Protein AF-A0A2T7PS16-F1 (afdb_monomer_lite)

InterPro domains:
  IPR000560 Histidine phosphatase superfamily, clade-2 [PF00328] (2-50)
  IPR029033 Histidine phosphatase superfamily [G3DSA:3.40.50.1240] (1-95)
  IPR029033 Histidine phosphatase superfamily [SSF53254] (1-81)
  IPR033379 Histidine acid phosphatase active site [PS00778] (1-17)
  IPR050645 Histidine Acid Phosphatase [PTHR11567] (1-85)

Sequence (156 aa):
MYLWSTHDTTMVALLEALGIFNWRWPPFVADLRLELYKSGDDRHWVRVLYCSQEMNMRDSSTPIMPFEDFEKALKPYLLDDSEFESLSKMTLDQMLNAYNELKPIEVQDSSEGIEPTDGELEPSEAIIEPSDDTGEPSDDTEATVDEEDDEDDEDE

pLDDT: mean 76.14, std 22.84, range [35.84, 98.06]

Foldseek 3Di:
DDDDDDDQVVVQVVCVLQPNDPPDGQDPPKDWDWDWDADPVRWIKIAIDINNHQTAGPPGPDRIDTPVVVCVSNVVVDDDPVRCVVVVPPDPVNVVVVVVVPPPPPPPPPCPDDDDDPDDDDDDDDDDDDDDPPDDDDDDDDDDDDDDDDDDDDDD

Radius of gyration: 31.74 Å; chains: 1; bounding box: 97×66×58 Å

Structure (mmCIF, N/CA/C/O backbone):
data_AF-A0A2T7PS16-F1
#
_entry.id   AF-A0A2T7PS16-F1
#
loop_
_atom_site.group_PDB
_atom_site.id
_atom_site.type_symbol
_atom_site.label_atom_id
_atom_site.label_alt_id
_atom_site.label_comp_id
_atom_site.label_asym_id
_atom_site.label_entity_id
_atom_site.label_seq_id
_atom_site.pdbx_PDB_ins_code
_atom_site.Cartn_x
_atom_site.Cartn_y
_atom_site.Cartn_z
_atom_site.occupancy
_atom_site.B_iso_or_equiv
_atom_site.auth_seq_id
_atom_site.auth_comp_id
_atom_site.auth_asym_id
_atom_site.auth_atom_id
_atom_site.pdbx_PDB_model_num
ATOM 1 N N . MET A 1 1 ? -15.195 2.529 -2.890 1.00 91.56 1 MET A N 1
ATOM 2 C CA . MET A 1 1 ? -14.313 1.451 -3.382 1.00 91.56 1 MET A CA 1
ATOM 3 C C . MET A 1 1 ? -13.576 1.986 -4.591 1.00 91.56 1 MET A C 1
ATOM 5 O O . MET A 1 1 ? -14.226 2.598 -5.429 1.00 91.56 1 MET A O 1
ATOM 9 N N . TYR A 1 2 ? -12.263 1.790 -4.649 1.00 97.75 2 TYR A N 1
ATOM 10 C CA . TYR A 1 2 ? -11.426 2.161 -5.790 1.00 97.75 2 TYR A CA 1
ATOM 11 C C . TYR A 1 2 ? -10.800 0.889 -6.363 1.00 97.75 2 TYR A C 1
ATOM 13 O O . TYR A 1 2 ? -10.466 -0.013 -5.596 1.00 97.75 2 TYR A O 1
ATOM 21 N N . LEU A 1 3 ? -10.692 0.805 -7.689 1.00 97.38 3 LEU A N 1
ATOM 22 C CA . LEU A 1 3 ? -10.127 -0.343 -8.392 1.00 97.38 3 LEU A CA 1
ATOM 23 C C . LEU A 1 3 ? -9.174 0.160 -9.475 1.00 97.38 3 LEU A C 1
ATOM 25 O O . LEU A 1 3 ? -9.545 1.023 -10.271 1.00 97.38 3 LEU A O 1
ATOM 29 N N . TRP A 1 4 ? -7.976 -0.412 -9.511 1.00 97.75 4 TRP A N 1
ATOM 30 C CA . TRP A 1 4 ? -6.959 -0.132 -10.517 1.00 97.75 4 TRP A CA 1
ATOM 31 C C . TRP A 1 4 ? -6.489 -1.447 -11.130 1.00 97.75 4 TRP A C 1
ATOM 33 O O . TRP A 1 4 ? -6.278 -2.422 -10.414 1.00 97.75 4 TRP A O 1
ATOM 43 N N . SER A 1 5 ? -6.326 -1.461 -12.451 1.00 97.44 5 SER A N 1
ATOM 44 C CA . SER A 1 5 ? -5.669 -2.552 -13.170 1.00 97.44 5 SER A CA 1
ATOM 45 C C . SER A 1 5 ? -4.253 -2.107 -13.508 1.00 97.44 5 SER A C 1
ATOM 47 O O . SER A 1 5 ? -4.072 -1.022 -14.060 1.00 97.44 5 SER A O 1
ATOM 49 N N . THR A 1 6 ? -3.258 -2.926 -13.185 1.00 96.75 6 THR A N 1
ATOM 50 C CA . THR A 1 6 ? -1.839 -2.623 -13.409 1.00 96.75 6 THR A CA 1
ATOM 51 C C . THR A 1 6 ? -1.110 -3.850 -13.956 1.00 96.75 6 THR A C 1
ATOM 53 O O . THR A 1 6 ? -1.709 -4.913 -14.130 1.00 96.75 6 THR A O 1
ATOM 56 N N . HIS A 1 7 ? 0.178 -3.693 -14.258 1.00 97.38 7 HIS A N 1
ATOM 57 C CA . HIS A 1 7 ? 1.050 -4.798 -14.639 1.00 97.38 7 HIS A CA 1
ATOM 58 C C . HIS A 1 7 ? 1.839 -5.316 -13.430 1.00 97.38 7 HIS A C 1
ATOM 60 O O . HIS A 1 7 ? 2.012 -4.629 -12.421 1.00 97.38 7 HIS A O 1
ATOM 66 N N . ASP A 1 8 ? 2.359 -6.528 -13.566 1.00 97.12 8 ASP A N 1
ATOM 67 C CA . ASP A 1 8 ? 3.259 -7.182 -12.615 1.00 97.12 8 ASP A CA 1
ATOM 68 C C . ASP A 1 8 ? 4.450 -6.309 -12.183 1.00 97.12 8 ASP A C 1
ATOM 70 O O . ASP A 1 8 ? 4.753 -6.231 -10.997 1.00 97.12 8 ASP A O 1
ATOM 74 N N . THR A 1 9 ? 5.074 -5.578 -13.103 1.00 97.44 9 THR A N 1
ATOM 75 C CA . THR A 1 9 ? 6.159 -4.627 -12.811 1.00 97.44 9 THR A CA 1
ATOM 76 C C . THR A 1 9 ? 5.732 -3.521 -11.842 1.00 97.44 9 THR A C 1
ATOM 78 O O . THR A 1 9 ? 6.460 -3.209 -10.899 1.00 97.44 9 THR A O 1
ATOM 81 N N . THR A 1 10 ? 4.531 -2.959 -12.016 1.00 97.31 10 THR A N 1
ATOM 82 C CA . THR A 1 10 ? 3.953 -1.994 -11.069 1.00 97.31 10 THR A CA 1
ATOM 83 C C . THR A 1 10 ? 3.700 -2.651 -9.716 1.00 97.31 10 THR A C 1
ATOM 85 O O . THR A 1 10 ? 3.982 -2.056 -8.679 1.00 97.31 10 THR A O 1
ATOM 88 N N . MET A 1 11 ? 3.198 -3.887 -9.719 1.00 97.31 11 MET A N 1
ATOM 89 C CA . MET A 1 11 ? 2.950 -4.639 -8.494 1.00 97.31 11 MET A CA 1
ATOM 90 C C . MET A 1 11 ? 4.253 -4.897 -7.725 1.00 97.31 11 MET A C 1
ATOM 92 O O . MET A 1 11 ? 4.293 -4.638 -6.529 1.00 97.31 11 MET A O 1
ATOM 96 N N . VAL A 1 12 ? 5.342 -5.301 -8.389 1.00 98.06 12 VAL A N 1
ATOM 97 C CA . VAL A 1 12 ? 6.668 -5.459 -7.758 1.00 98.06 12 VAL A CA 1
ATOM 98 C C . VAL A 1 12 ? 7.102 -4.168 -7.059 1.00 98.06 12 VAL A C 1
ATOM 100 O O . VAL A 1 12 ? 7.465 -4.208 -5.885 1.00 98.06 12 VAL A O 1
ATOM 103 N N . ALA A 1 13 ? 7.006 -3.021 -7.739 1.00 96.75 13 ALA A N 1
ATOM 104 C CA . ALA A 1 13 ? 7.379 -1.732 -7.155 1.00 96.75 13 ALA A CA 1
ATOM 105 C C . ALA A 1 13 ? 6.528 -1.373 -5.921 1.00 96.75 13 ALA A C 1
ATOM 107 O O . ALA A 1 13 ? 7.062 -0.904 -4.916 1.00 96.75 13 ALA A O 1
ATOM 108 N N . LEU A 1 14 ? 5.217 -1.634 -5.965 1.00 96.62 14 LEU A N 1
ATOM 109 C CA . LEU A 1 14 ? 4.316 -1.398 -4.832 1.00 96.62 14 LEU A CA 1
ATOM 110 C C . LEU A 1 14 ? 4.609 -2.328 -3.650 1.00 96.62 14 LEU A C 1
ATOM 112 O O . LEU A 1 14 ? 4.662 -1.870 -2.510 1.00 96.62 14 LEU A O 1
ATOM 116 N N . LEU A 1 15 ? 4.823 -3.620 -3.907 1.00 97.19 15 LEU A N 1
ATOM 117 C CA . LEU A 1 15 ? 5.167 -4.596 -2.871 1.00 97.19 15 LEU A CA 1
ATOM 118 C C . LEU A 1 15 ? 6.494 -4.236 -2.189 1.00 97.19 15 LEU A C 1
ATOM 120 O O . LEU A 1 15 ? 6.623 -4.410 -0.977 1.00 97.19 15 LEU A O 1
ATOM 124 N N . GLU A 1 16 ? 7.459 -3.702 -2.941 1.00 96.56 16 GLU A N 1
ATOM 125 C CA . GLU A 1 16 ? 8.746 -3.247 -2.407 1.00 96.56 16 GLU A CA 1
ATOM 126 C C . GLU A 1 16 ? 8.601 -1.980 -1.550 1.00 96.56 16 GLU A C 1
ATOM 128 O O . GLU A 1 16 ? 9.161 -1.905 -0.452 1.00 96.56 16 GLU A O 1
ATOM 133 N N . ALA A 1 17 ? 7.796 -1.009 -1.999 1.00 95.31 17 ALA A N 1
ATOM 134 C CA . ALA A 1 17 ? 7.490 0.203 -1.233 1.00 95.31 17 ALA A CA 1
ATOM 135 C C . ALA A 1 17 ? 6.770 -0.116 0.090 1.00 95.31 17 ALA A C 1
ATOM 137 O O . ALA A 1 17 ? 7.075 0.464 1.130 1.00 95.31 17 ALA A O 1
ATOM 138 N N . LEU A 1 18 ? 5.860 -1.094 0.071 1.00 95.38 18 LEU A N 1
ATOM 139 C CA . LEU A 1 18 ? 5.187 -1.614 1.267 1.00 95.38 18 LEU A CA 1
ATOM 140 C C . LEU A 1 18 ? 6.106 -2.497 2.137 1.00 95.38 18 LEU A C 1
ATOM 142 O O . LEU A 1 18 ? 5.781 -2.787 3.292 1.00 95.38 18 LEU A O 1
ATOM 146 N N . GLY A 1 19 ? 7.250 -2.923 1.593 1.00 95.69 19 GLY A N 1
ATOM 147 C CA . GLY A 1 19 ? 8.221 -3.802 2.241 1.00 95.69 19 GLY A CA 1
ATOM 148 C C . GLY A 1 19 ? 7.727 -5.231 2.457 1.00 95.69 19 GLY A C 1
ATOM 149 O O . GLY A 1 19 ? 8.161 -5.886 3.400 1.00 95.69 19 GLY A O 1
ATOM 150 N N . ILE A 1 20 ? 6.822 -5.698 1.596 1.00 96.50 20 ILE A N 1
ATOM 151 C CA . ILE A 1 20 ? 6.208 -7.034 1.646 1.00 96.50 20 ILE A CA 1
ATOM 152 C C . ILE A 1 20 ? 6.612 -7.916 0.457 1.00 96.50 20 ILE A C 1
ATOM 154 O O . ILE A 1 20 ? 6.136 -9.045 0.324 1.00 96.50 20 ILE A O 1
ATOM 158 N N . PHE A 1 21 ? 7.476 -7.409 -0.425 1.00 96.94 21 PHE A N 1
ATOM 159 C CA . PHE A 1 21 ? 7.989 -8.161 -1.559 1.00 96.94 21 PHE A CA 1
ATOM 160 C C . PHE A 1 21 ? 8.870 -9.329 -1.097 1.00 96.94 21 PHE A C 1
ATOM 162 O O . PHE A 1 21 ? 9.764 -9.183 -0.266 1.00 96.94 21 PHE A O 1
ATOM 169 N N . ASN A 1 22 ? 8.615 -10.511 -1.653 1.00 95.06 22 ASN A N 1
ATOM 170 C CA . ASN A 1 22 ? 9.271 -11.763 -1.274 1.00 95.06 22 ASN A CA 1
ATOM 171 C C . ASN A 1 22 ? 10.242 -12.280 -2.349 1.00 95.06 22 ASN A C 1
ATOM 173 O O . ASN A 1 22 ? 10.561 -13.470 -2.357 1.00 95.06 22 ASN A O 1
ATOM 177 N N . TRP A 1 23 ? 10.676 -11.411 -3.268 1.00 97.06 23 TRP A N 1
ATOM 178 C CA . TRP A 1 23 ? 11.552 -11.762 -4.393 1.00 97.06 23 TRP A CA 1
ATOM 179 C C . TRP A 1 23 ? 10.963 -12.792 -5.365 1.00 97.06 23 TRP A C 1
ATOM 181 O O . TRP A 1 23 ? 11.699 -13.462 -6.090 1.00 97.06 23 TRP A O 1
ATOM 191 N N . ARG A 1 24 ? 9.632 -12.916 -5.414 1.00 97.06 24 ARG A N 1
ATOM 192 C CA . ARG A 1 24 ? 8.923 -13.718 -6.416 1.00 97.06 24 ARG A CA 1
ATOM 193 C C . ARG A 1 24 ? 8.049 -12.828 -7.279 1.00 97.06 24 ARG A C 1
ATOM 195 O O . ARG A 1 24 ? 7.395 -11.918 -6.777 1.00 97.06 24 ARG A O 1
ATOM 202 N N . TRP A 1 25 ? 8.031 -13.117 -8.576 1.00 97.56 25 TRP A N 1
ATOM 203 C CA . TRP A 1 25 ? 7.181 -12.399 -9.517 1.00 97.56 25 TRP A CA 1
ATOM 204 C C . TRP A 1 25 ? 5.702 -12.544 -9.126 1.00 97.56 25 TRP A C 1
ATOM 206 O O . TRP A 1 25 ? 5.295 -13.650 -8.747 1.00 97.56 25 TRP A O 1
ATOM 216 N N . PRO A 1 26 ? 4.897 -11.471 -9.202 1.00 97.94 26 PRO A N 1
ATOM 217 C CA . PRO A 1 26 ? 3.470 -11.563 -8.947 1.00 97.94 26 PRO A CA 1
ATOM 218 C C . PRO A 1 26 ? 2.809 -12.613 -9.851 1.00 97.94 26 PRO A C 1
ATOM 220 O O . PRO A 1 26 ? 3.052 -12.608 -11.060 1.00 97.94 26 PRO A O 1
ATOM 223 N N . PRO A 1 27 ? 2.003 -13.537 -9.297 1.00 97.38 27 PRO A N 1
ATOM 224 C CA . PRO A 1 27 ? 1.320 -14.542 -10.098 1.00 97.38 27 PRO A CA 1
ATOM 225 C C . PRO A 1 27 ? 0.240 -13.907 -10.982 1.00 97.38 27 PRO A C 1
ATOM 227 O O . PRO A 1 27 ? -0.137 -12.742 -10.831 1.00 97.38 27 PRO A O 1
ATOM 230 N N . PHE A 1 28 ? -0.300 -14.700 -11.904 1.00 96.75 28 PHE A N 1
ATOM 231 C CA . PHE A 1 28 ? -1.447 -14.277 -12.699 1.00 96.75 28 PHE A CA 1
ATOM 232 C C . PHE A 1 28 ? -2.648 -13.949 -11.793 1.00 96.75 28 PHE A C 1
ATOM 234 O O . PHE A 1 28 ? -2.918 -14.666 -10.832 1.00 96.75 28 PHE A O 1
ATOM 241 N N . VAL A 1 29 ? -3.363 -12.862 -12.107 1.00 95.94 29 VAL A N 1
ATOM 242 C CA . VAL A 1 29 ? -4.481 -12.322 -11.300 1.00 95.94 29 VAL A CA 1
ATOM 243 C C . VAL A 1 29 ? -4.091 -11.972 -9.854 1.00 95.94 29 VAL A C 1
ATOM 245 O O . VAL A 1 29 ? -4.936 -11.986 -8.962 1.00 95.94 29 VAL A O 1
ATOM 248 N N . ALA A 1 30 ? -2.822 -11.642 -9.594 1.00 97.62 30 ALA A N 1
ATOM 249 C CA . ALA A 1 30 ? -2.428 -11.121 -8.289 1.00 97.62 30 ALA A CA 1
ATOM 250 C C . ALA A 1 30 ? -3.227 -9.854 -7.934 1.00 97.62 30 ALA A C 1
ATOM 252 O O . ALA A 1 30 ? -3.322 -8.927 -8.743 1.00 97.62 30 ALA A O 1
ATOM 253 N N . ASP A 1 31 ? -3.755 -9.793 -6.709 1.00 97.94 31 ASP A N 1
ATOM 254 C CA . ASP A 1 31 ? -4.409 -8.607 -6.162 1.00 97.94 31 ASP A CA 1
ATOM 255 C C . ASP A 1 31 ? -3.663 -8.066 -4.938 1.00 97.94 31 ASP A C 1
ATOM 257 O O . ASP A 1 31 ? -3.172 -8.814 -4.091 1.00 97.94 31 ASP A O 1
ATOM 261 N N . LEU A 1 32 ? -3.594 -6.738 -4.854 1.00 97.69 32 LEU A N 1
ATOM 262 C CA . LEU A 1 32 ? -3.178 -6.000 -3.668 1.00 97.69 32 LEU A CA 1
ATOM 263 C C . LEU A 1 32 ? -4.385 -5.212 -3.172 1.00 97.69 32 LEU A C 1
ATOM 265 O O . LEU A 1 32 ? -4.965 -4.416 -3.913 1.00 97.69 32 LEU A O 1
ATOM 269 N N . ARG A 1 33 ? -4.757 -5.423 -1.913 1.00 97.69 33 ARG A N 1
ATOM 270 C CA . ARG A 1 33 ? -5.931 -4.806 -1.303 1.00 97.69 33 ARG A CA 1
ATOM 271 C C . ARG A 1 33 ? -5.533 -3.998 -0.085 1.00 97.69 33 ARG A C 1
ATOM 273 O O . ARG A 1 33 ? -4.889 -4.510 0.826 1.00 97.69 33 ARG A O 1
ATOM 280 N N . LEU A 1 34 ? -5.959 -2.741 -0.078 1.00 96.88 34 LEU A N 1
ATOM 281 C CA . LEU A 1 34 ? -5.816 -1.827 1.048 1.00 96.88 34 LEU A CA 1
ATOM 282 C C . LEU A 1 34 ? -7.202 -1.583 1.634 1.00 96.88 34 LEU A C 1
ATOM 284 O O . LEU A 1 34 ? -8.084 -1.039 0.966 1.00 96.88 34 LEU A O 1
ATOM 288 N N . GLU A 1 35 ? -7.403 -2.009 2.872 1.00 98.00 35 GLU A N 1
ATOM 289 C CA . GLU A 1 35 ? -8.670 -1.861 3.576 1.00 98.00 35 GLU A CA 1
ATOM 290 C C . GLU A 1 35 ? -8.524 -0.814 4.672 1.00 98.00 35 GLU A C 1
ATOM 292 O O . GLU A 1 35 ? -7.627 -0.906 5.509 1.00 98.00 35 GLU A O 1
ATOM 297 N N . LEU A 1 36 ? -9.417 0.176 4.666 1.00 97.56 36 LEU A N 1
ATOM 298 C CA . LEU A 1 36 ? -9.462 1.237 5.663 1.00 97.56 36 LEU A CA 1
ATOM 299 C C . LEU A 1 36 ? -10.630 0.993 6.616 1.00 97.56 36 LEU A C 1
ATOM 301 O O . LEU A 1 36 ? -11.790 0.941 6.204 1.00 97.56 36 LEU A O 1
ATOM 305 N N . TYR A 1 37 ? -10.312 0.894 7.897 1.00 97.25 37 TYR A N 1
ATOM 306 C CA . TYR A 1 37 ? -11.255 0.704 8.985 1.00 97.25 37 TYR A CA 1
ATOM 307 C C . TYR A 1 37 ? -11.362 1.966 9.821 1.00 97.25 37 TYR A C 1
ATOM 309 O O . TYR A 1 37 ? -10.401 2.721 9.964 1.00 97.25 37 TYR A O 1
ATOM 317 N N . LYS A 1 38 ? -12.530 2.147 10.432 1.00 97.31 38 LYS A N 1
ATOM 318 C CA . LYS A 1 38 ? -12.791 3.192 11.412 1.00 97.31 38 LYS A CA 1
ATOM 319 C C . LYS A 1 38 ? -13.216 2.550 12.726 1.00 97.31 38 LYS A C 1
ATOM 321 O O . LYS A 1 38 ? -14.160 1.765 12.760 1.00 97.31 38 LYS A O 1
ATOM 326 N N . SER A 1 39 ? -12.509 2.886 13.795 1.00 94.56 39 SER A N 1
ATOM 327 C CA . SER A 1 39 ? -12.807 2.456 15.158 1.00 94.56 39 SER A CA 1
ATOM 328 C C . SER A 1 39 ? -13.880 3.354 15.794 1.00 94.56 39 SER A C 1
ATOM 330 O O . SER A 1 39 ? -14.144 4.466 15.333 1.00 94.56 39 SER A O 1
ATOM 332 N N . GLY A 1 40 ? -14.514 2.878 16.870 1.00 92.69 40 GLY A N 1
ATOM 333 C CA . GLY A 1 40 ? -15.566 3.614 17.589 1.00 92.69 40 GLY A CA 1
ATOM 334 C C . GLY A 1 40 ? -15.095 4.921 18.242 1.00 92.69 40 GLY A C 1
ATOM 335 O O . GLY A 1 40 ? -15.915 5.761 18.594 1.00 92.69 40 GLY A O 1
ATOM 336 N N . ASP A 1 41 ? -13.784 5.107 18.370 1.00 94.12 41 ASP A N 1
ATOM 337 C CA . ASP A 1 41 ? -13.116 6.314 18.863 1.00 94.12 41 ASP A CA 1
ATOM 338 C C . ASP A 1 41 ? -12.588 7.226 17.740 1.00 94.12 41 ASP A C 1
ATOM 340 O O . ASP A 1 41 ? -11.702 8.042 17.977 1.00 94.12 41 ASP A O 1
ATOM 344 N N . ASP A 1 42 ? -13.126 7.088 16.524 1.00 94.06 42 ASP A N 1
ATOM 345 C CA . ASP A 1 42 ? -12.795 7.897 15.338 1.00 94.06 42 ASP A CA 1
ATOM 346 C C . ASP A 1 42 ? -11.373 7.686 14.779 1.00 94.06 42 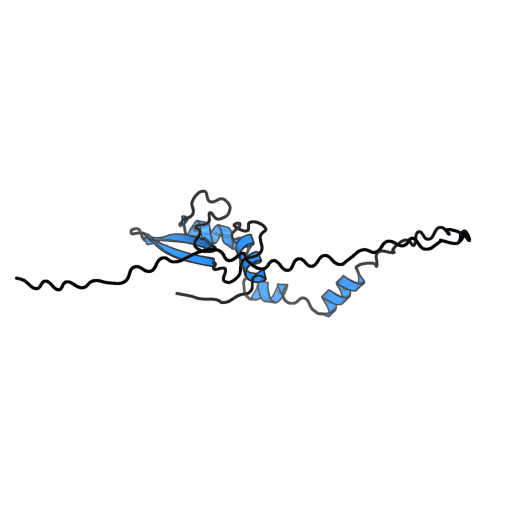ASP A C 1
ATOM 348 O O . ASP A 1 42 ? -10.971 8.348 13.822 1.00 94.06 42 ASP A O 1
ATOM 352 N N . ARG A 1 43 ? -10.618 6.718 15.317 1.00 96.88 43 ARG A N 1
ATOM 353 C CA . ARG A 1 43 ? -9.296 6.336 14.798 1.00 96.88 43 ARG A CA 1
ATOM 354 C C . ARG A 1 43 ? -9.405 5.454 13.563 1.00 96.88 43 ARG A C 1
ATOM 356 O O . ARG A 1 43 ? -10.304 4.614 13.467 1.00 96.88 43 ARG A O 1
ATOM 363 N N . HIS A 1 44 ? -8.451 5.606 12.651 1.00 97.94 44 HIS A N 1
ATOM 364 C CA . HIS A 1 44 ? -8.401 4.842 11.411 1.00 97.94 44 HIS A CA 1
ATOM 365 C C . HIS A 1 44 ? -7.307 3.780 11.450 1.00 97.94 44 HIS A C 1
ATOM 367 O O . HIS A 1 44 ? -6.236 3.985 12.018 1.00 97.94 44 HIS A O 1
ATOM 373 N N . TRP A 1 45 ? -7.594 2.640 10.832 1.00 97.44 45 TRP A N 1
ATOM 374 C CA . TRP A 1 45 ? -6.688 1.498 10.766 1.00 97.44 45 TRP A CA 1
ATOM 375 C C . TRP A 1 45 ? -6.619 0.973 9.344 1.00 97.44 45 TRP A C 1
ATOM 377 O O . TRP A 1 45 ? -7.625 0.970 8.636 1.00 97.44 45 TRP A O 1
ATOM 387 N N . VAL A 1 46 ? -5.446 0.506 8.938 1.00 97.44 46 VAL A N 1
ATOM 388 C CA . VAL A 1 46 ? -5.207 -0.043 7.604 1.00 97.44 46 VAL A CA 1
ATOM 389 C C . VAL A 1 46 ? -4.830 -1.508 7.718 1.00 97.44 46 VAL A C 1
ATOM 391 O O . VAL A 1 46 ? -4.007 -1.872 8.559 1.00 97.44 46 VAL A O 1
ATOM 394 N N . ARG A 1 47 ? -5.419 -2.334 6.853 1.00 97.44 47 ARG A N 1
ATOM 395 C CA . ARG A 1 47 ? -4.998 -3.716 6.612 1.00 97.44 47 ARG A CA 1
ATOM 396 C C . ARG A 1 47 ? -4.557 -3.869 5.163 1.00 97.44 47 ARG A C 1
ATOM 398 O O . ARG A 1 47 ? -5.241 -3.394 4.254 1.00 97.44 47 ARG A O 1
ATOM 405 N N . VAL A 1 48 ? -3.432 -4.549 4.964 1.00 97.12 48 VAL A N 1
ATOM 406 C CA . VAL A 1 48 ? -2.879 -4.854 3.642 1.00 97.12 48 VAL A CA 1
ATOM 407 C C . VAL A 1 48 ? -3.026 -6.344 3.376 1.00 97.12 48 VAL A C 1
ATOM 409 O O . VAL A 1 48 ? -2.591 -7.166 4.183 1.00 97.12 48 VAL A O 1
ATOM 412 N N . LEU A 1 49 ? -3.628 -6.693 2.239 1.00 97.69 49 LEU A N 1
ATOM 413 C CA . LEU A 1 49 ? -3.702 -8.069 1.765 1.00 97.69 49 LEU A CA 1
ATOM 414 C C . LEU A 1 49 ? -3.037 -8.194 0.401 1.00 97.69 49 LEU A C 1
ATOM 416 O O . LEU A 1 49 ? -3.268 -7.367 -0.480 1.00 97.69 49 LEU A O 1
ATOM 420 N N . TYR A 1 50 ? -2.262 -9.255 0.219 1.00 97.88 50 TYR A N 1
ATOM 421 C CA . TYR A 1 50 ? -1.702 -9.640 -1.068 1.00 97.88 50 TYR A CA 1
ATOM 422 C C . TYR A 1 50 ? -2.142 -11.064 -1.392 1.00 97.88 50 TYR A C 1
ATOM 424 O O . TYR A 1 50 ? -1.878 -11.979 -0.615 1.00 97.88 50 TYR A O 1
ATOM 432 N N . CYS A 1 51 ? -2.849 -11.253 -2.509 1.00 97.06 51 CYS A N 1
ATOM 433 C CA . CYS A 1 51 ? -3.421 -12.546 -2.901 1.00 97.06 51 CYS A CA 1
ATOM 434 C C . CYS A 1 51 ? -4.241 -13.200 -1.769 1.00 97.06 51 CYS A C 1
ATOM 436 O O . CYS A 1 51 ? -4.052 -14.368 -1.433 1.00 97.06 51 CYS A O 1
ATOM 438 N N . SER A 1 52 ? -5.140 -12.428 -1.148 1.00 96.38 52 SER A N 1
ATOM 439 C CA . SER A 1 52 ? -5.960 -12.830 0.016 1.00 96.38 52 SER A CA 1
ATOM 440 C C . SER A 1 52 ? -5.199 -13.180 1.306 1.00 96.38 52 SER A C 1
ATOM 442 O O . SER A 1 52 ? -5.827 -13.558 2.294 1.00 96.38 52 SER A O 1
ATOM 444 N N . GLN A 1 53 ? -3.876 -13.020 1.341 1.00 96.94 53 GLN A N 1
ATOM 445 C CA . GLN A 1 53 ? -3.075 -13.207 2.546 1.00 96.94 53 GLN A CA 1
ATOM 446 C C . GLN A 1 53 ? -2.843 -11.865 3.244 1.00 96.94 53 GLN A C 1
ATOM 448 O O . GLN A 1 53 ? -2.449 -10.893 2.604 1.00 96.94 53 GLN A O 1
ATOM 453 N N . GLU A 1 54 ? -3.067 -11.810 4.558 1.00 97.12 54 GLU A N 1
ATOM 454 C CA . GLU A 1 54 ? -2.727 -10.633 5.359 1.00 97.12 54 GLU A CA 1
ATOM 455 C C . GLU A 1 54 ? -1.208 -10.449 5.439 1.00 97.12 54 GLU A C 1
ATOM 457 O O . GLU A 1 54 ? -0.463 -11.403 5.685 1.00 97.12 54 GLU A O 1
ATOM 462 N N . MET A 1 55 ? -0.755 -9.211 5.246 1.00 96.31 55 MET A N 1
ATOM 463 C CA . MET A 1 55 ? 0.663 -8.881 5.179 1.00 96.31 55 MET A CA 1
ATOM 464 C C . MET A 1 55 ? 1.054 -7.930 6.305 1.00 96.31 55 MET A C 1
ATOM 466 O O . MET A 1 55 ? 0.402 -6.915 6.539 1.00 96.31 55 MET A O 1
ATOM 470 N N . ASN A 1 56 ? 2.177 -8.229 6.953 1.00 95.38 56 ASN A N 1
ATOM 471 C CA . ASN A 1 56 ? 2.831 -7.288 7.852 1.00 95.38 56 ASN A CA 1
ATOM 472 C C . ASN A 1 56 ? 3.696 -6.348 7.014 1.00 95.38 56 ASN A C 1
ATOM 474 O O . ASN A 1 56 ? 4.645 -6.801 6.374 1.00 95.38 56 ASN A O 1
ATOM 478 N N . MET A 1 57 ? 3.379 -5.055 7.017 1.00 92.31 57 MET A N 1
ATOM 479 C CA . MET A 1 57 ? 4.248 -4.047 6.407 1.00 92.31 57 MET A CA 1
ATOM 480 C C . MET A 1 57 ? 5.592 -3.957 7.129 1.00 92.31 57 MET A C 1
ATOM 482 O O . MET A 1 57 ? 5.723 -4.395 8.276 1.00 92.31 57 MET A O 1
ATOM 486 N N . ARG A 1 58 ? 6.590 -3.368 6.459 1.00 84.94 58 ARG A N 1
ATOM 487 C CA . ARG A 1 58 ? 7.921 -3.148 7.040 1.00 84.94 58 ARG A CA 1
ATOM 488 C C . ARG A 1 58 ? 7.812 -2.534 8.437 1.00 84.94 58 ARG A C 1
ATOM 490 O O . ARG A 1 58 ? 7.055 -1.592 8.648 1.00 84.94 58 ARG A O 1
ATOM 497 N N . ASP A 1 59 ? 8.568 -3.098 9.374 1.00 81.69 59 ASP A N 1
ATOM 498 C CA . ASP A 1 59 ? 8.628 -2.686 10.781 1.00 81.69 59 ASP A CA 1
ATOM 499 C C . ASP A 1 59 ? 7.313 -2.838 11.576 1.00 81.69 59 ASP A C 1
ATOM 501 O O . ASP A 1 59 ? 7.271 -2.495 12.759 1.00 81.69 59 ASP A O 1
ATOM 505 N N . SER A 1 60 ? 6.262 -3.418 10.981 1.00 89.75 60 SER A N 1
ATOM 506 C CA . SER A 1 60 ? 5.039 -3.805 11.686 1.00 89.75 60 SER A CA 1
ATOM 507 C C . SER A 1 60 ? 5.106 -5.260 12.147 1.00 89.75 60 SER A C 1
ATOM 509 O O . SER A 1 60 ? 5.455 -6.168 11.392 1.00 89.75 60 SER A O 1
ATOM 511 N N . SER A 1 61 ? 4.716 -5.505 13.396 1.00 87.69 61 SER A N 1
ATOM 512 C CA . SER A 1 61 ? 4.538 -6.857 13.937 1.00 87.69 61 SER A CA 1
ATOM 513 C C . SER A 1 61 ? 3.125 -7.407 13.723 1.00 87.69 61 SER A C 1
ATOM 515 O O . SER A 1 61 ? 2.897 -8.595 13.959 1.00 87.69 61 SER A O 1
ATOM 517 N N . THR A 1 62 ? 2.186 -6.566 13.279 1.00 92.56 62 THR A N 1
ATOM 518 C CA . THR A 1 62 ? 0.774 -6.914 13.092 1.00 92.56 62 THR A CA 1
ATOM 519 C C . THR A 1 62 ? 0.292 -6.618 11.666 1.00 92.56 62 THR A C 1
ATOM 521 O O . THR A 1 62 ? 0.771 -5.660 11.050 1.00 92.56 62 THR A O 1
ATOM 524 N N . PRO A 1 63 ? -0.693 -7.374 11.143 1.00 92.00 63 PRO A N 1
ATOM 525 C CA . PRO A 1 63 ? -1.202 -7.155 9.782 1.00 92.00 63 PRO A CA 1
ATOM 526 C C . PRO A 1 63 ? -2.142 -5.949 9.654 1.00 92.00 63 PRO A C 1
ATOM 528 O O . PRO A 1 63 ? -2.426 -5.475 8.555 1.00 92.00 63 PRO A O 1
ATOM 531 N N . ILE A 1 64 ? -2.648 -5.463 10.790 1.00 95.81 64 ILE A N 1
ATOM 532 C CA . ILE A 1 64 ? -3.418 -4.227 10.902 1.00 95.81 64 ILE A CA 1
ATOM 533 C C . ILE A 1 64 ? -2.593 -3.194 11.669 1.00 95.81 64 ILE A C 1
ATOM 535 O O . ILE A 1 64 ? -1.982 -3.525 12.690 1.00 95.81 64 ILE A O 1
ATOM 539 N N . MET A 1 65 ? -2.571 -1.953 11.188 1.00 95.38 65 MET A N 1
ATOM 540 C CA . MET A 1 65 ? -1.790 -0.866 11.787 1.00 95.38 65 MET A CA 1
ATOM 541 C C . MET A 1 65 ? -2.560 0.462 11.786 1.00 95.38 65 MET A C 1
ATOM 543 O O . MET A 1 65 ? -3.484 0.622 10.981 1.00 95.38 65 MET A O 1
ATOM 547 N N . PRO A 1 66 ? -2.218 1.417 12.671 1.00 96.00 66 PRO A N 1
ATOM 548 C CA . PRO A 1 66 ? -2.795 2.758 12.637 1.00 96.00 66 PRO A CA 1
ATOM 549 C C . PRO A 1 66 ? -2.543 3.441 11.290 1.00 96.00 66 PRO A C 1
ATOM 551 O O . PRO A 1 66 ? -1.475 3.286 10.693 1.00 96.00 66 PRO A O 1
ATOM 554 N N . PHE A 1 67 ? -3.519 4.212 10.809 1.00 96.25 67 PHE A N 1
ATOM 555 C CA . PHE A 1 67 ? -3.404 4.923 9.533 1.00 96.25 67 PHE A CA 1
ATOM 556 C C . PHE A 1 67 ? -2.219 5.903 9.513 1.00 96.25 67 PHE A C 1
ATOM 558 O O . PHE A 1 67 ? -1.541 6.032 8.498 1.00 96.25 67 PHE A O 1
ATOM 565 N N . GLU A 1 68 ? -1.918 6.542 10.642 1.00 95.12 68 GLU A N 1
ATOM 566 C CA . GLU A 1 68 ? -0.809 7.490 10.767 1.00 95.12 68 GLU A CA 1
ATOM 567 C C . GLU A 1 68 ? 0.556 6.806 10.590 1.00 95.12 68 GLU A C 1
ATOM 569 O O . GLU A 1 68 ? 1.464 7.355 9.958 1.00 95.12 68 GLU A O 1
ATOM 574 N N . ASP A 1 69 ? 0.700 5.586 11.114 1.00 94.81 69 ASP A N 1
ATOM 575 C CA . ASP A 1 69 ? 1.919 4.791 10.955 1.00 94.81 69 ASP A CA 1
ATOM 576 C C . ASP A 1 69 ? 2.059 4.295 9.509 1.00 94.81 69 ASP A C 1
ATOM 578 O O . ASP A 1 69 ? 3.160 4.304 8.956 1.00 94.81 69 ASP A O 1
ATOM 582 N N . PHE A 1 70 ? 0.942 3.925 8.874 1.00 94.88 70 PHE A N 1
ATOM 583 C CA . PHE A 1 70 ? 0.893 3.548 7.460 1.00 94.88 70 PHE A CA 1
ATOM 584 C C . PHE A 1 70 ? 1.338 4.704 6.552 1.00 94.88 70 PHE A C 1
ATOM 586 O O . PHE A 1 70 ? 2.205 4.531 5.692 1.00 94.88 70 PHE A O 1
ATOM 593 N N . GLU A 1 71 ? 0.800 5.906 6.773 1.00 94.44 71 GLU A N 1
ATOM 594 C CA . GLU A 1 71 ? 1.170 7.108 6.021 1.00 94.44 71 GLU A CA 1
ATOM 595 C C . GLU A 1 71 ? 2.656 7.436 6.201 1.00 94.44 71 GLU A C 1
ATOM 597 O O . GLU A 1 71 ? 3.375 7.688 5.231 1.00 94.44 71 GLU A O 1
ATOM 602 N N . LYS A 1 72 ?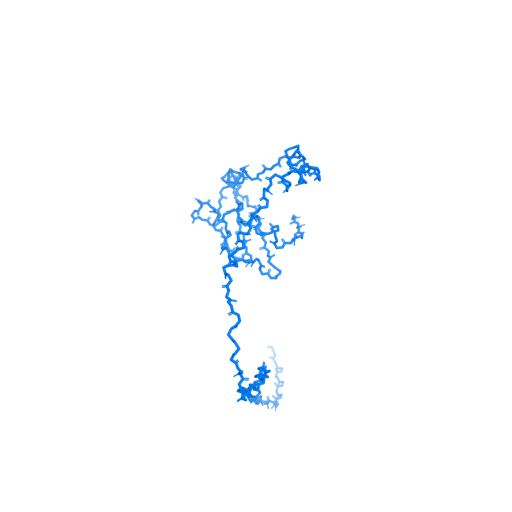 3.150 7.366 7.442 1.00 94.56 72 LYS A N 1
ATOM 603 C CA . LYS A 1 72 ? 4.564 7.591 7.750 1.00 94.56 72 LYS A CA 1
ATOM 604 C C . LYS A 1 72 ? 5.478 6.587 7.045 1.00 94.56 72 LYS A C 1
ATOM 606 O O . LYS A 1 72 ? 6.544 6.990 6.580 1.00 94.56 72 LYS A O 1
ATOM 611 N N . ALA A 1 73 ? 5.078 5.318 6.967 1.00 93.38 73 ALA A N 1
ATOM 612 C CA . ALA A 1 73 ? 5.843 4.271 6.296 1.00 93.38 73 ALA A CA 1
ATOM 613 C C . ALA A 1 73 ? 5.924 4.491 4.776 1.00 93.38 73 ALA A C 1
ATOM 615 O O . ALA A 1 73 ? 6.981 4.276 4.185 1.00 93.38 73 ALA A O 1
ATOM 616 N N . LEU A 1 74 ? 4.839 4.960 4.150 1.00 93.25 74 LEU A N 1
ATOM 617 C CA . LEU A 1 74 ? 4.794 5.206 2.705 1.00 93.25 74 LEU A CA 1
ATOM 618 C C . LEU A 1 74 ? 5.379 6.549 2.275 1.00 93.25 74 LEU A C 1
ATOM 620 O O . LEU A 1 74 ? 5.799 6.679 1.128 1.00 93.25 74 LEU A O 1
ATOM 624 N N . LYS A 1 75 ? 5.450 7.531 3.177 1.00 94.00 75 LYS A N 1
ATOM 625 C CA . LYS A 1 75 ? 5.924 8.891 2.889 1.00 94.00 75 LYS A CA 1
ATOM 626 C C . LYS A 1 75 ? 7.217 8.979 2.056 1.00 94.00 75 LYS A C 1
ATOM 628 O O . LYS A 1 75 ? 7.248 9.829 1.174 1.00 94.00 75 LYS A O 1
ATOM 633 N N . PRO A 1 76 ? 8.262 8.150 2.267 1.00 93.50 76 PRO A N 1
ATOM 634 C CA . PRO A 1 76 ? 9.485 8.208 1.457 1.00 93.50 76 PRO A CA 1
ATOM 635 C C . PRO A 1 76 ? 9.299 7.836 -0.021 1.00 93.50 76 PRO A C 1
ATOM 637 O O . PRO A 1 76 ? 10.182 8.114 -0.826 1.00 93.50 76 PRO A O 1
ATOM 640 N N . TYR A 1 77 ? 8.192 7.175 -0.363 1.00 93.19 77 TYR A N 1
ATOM 641 C CA . TYR A 1 77 ? 7.886 6.675 -1.704 1.00 93.19 77 TYR A CA 1
ATOM 642 C C . TYR A 1 77 ? 6.827 7.510 -2.429 1.00 93.19 77 TYR A C 1
ATOM 644 O O . TYR A 1 77 ? 6.536 7.245 -3.595 1.00 93.19 77 TYR A O 1
ATOM 652 N N . LEU A 1 78 ? 6.223 8.487 -1.747 1.00 92.88 78 LEU A N 1
ATOM 653 C CA . LEU A 1 78 ? 5.249 9.384 -2.352 1.00 92.88 78 LEU A CA 1
ATOM 654 C C . LEU A 1 78 ? 5.982 10.469 -3.139 1.00 92.88 78 LEU A C 1
ATOM 656 O O . LEU A 1 78 ? 6.934 11.061 -2.640 1.00 92.88 78 LEU A O 1
ATOM 660 N N . LEU A 1 79 ? 5.506 10.718 -4.354 1.00 92.12 79 LEU A N 1
ATOM 661 C CA . LEU A 1 79 ? 5.943 11.817 -5.206 1.00 92.12 79 LEU A CA 1
ATOM 662 C C . LEU A 1 79 ? 4.749 12.729 -5.445 1.00 92.12 79 LEU A C 1
ATOM 664 O O . LEU A 1 79 ? 3.643 12.238 -5.694 1.00 92.12 79 LEU A O 1
ATOM 668 N N . ASP A 1 80 ? 4.970 14.037 -5.389 1.00 93.62 80 ASP A N 1
ATOM 669 C CA . ASP A 1 80 ? 3.996 14.983 -5.922 1.00 93.62 80 ASP A CA 1
ATOM 670 C C . ASP A 1 80 ? 4.096 15.101 -7.455 1.00 93.62 80 ASP A C 1
ATOM 672 O O . ASP A 1 80 ? 5.044 14.621 -8.085 1.00 93.62 80 ASP A O 1
ATOM 676 N N . ASP A 1 81 ? 3.096 15.733 -8.076 1.00 90.56 81 ASP A N 1
ATOM 677 C CA . ASP A 1 81 ? 3.033 15.875 -9.535 1.00 90.56 81 ASP A CA 1
ATOM 678 C C . ASP A 1 81 ? 4.255 16.626 -10.099 1.00 90.56 81 ASP A C 1
ATOM 680 O O . ASP A 1 81 ? 4.757 16.289 -11.171 1.00 90.56 81 ASP A O 1
ATOM 684 N N . SER A 1 82 ? 4.776 17.618 -9.369 1.00 88.94 82 SER A N 1
ATOM 685 C CA . SER A 1 82 ? 5.936 18.415 -9.782 1.00 88.94 82 SER A CA 1
ATOM 686 C C . SER A 1 82 ? 7.233 17.605 -9.698 1.00 88.94 82 SER A C 1
ATOM 688 O O . SER A 1 82 ? 8.067 17.665 -10.605 1.00 88.94 82 SER A O 1
ATOM 690 N N . GLU A 1 83 ? 7.420 16.843 -8.623 1.00 89.88 83 GLU A N 1
ATOM 691 C CA . GLU A 1 83 ? 8.538 15.921 -8.432 1.00 89.88 83 GLU A CA 1
ATOM 692 C C . GLU A 1 83 ? 8.520 14.825 -9.494 1.00 89.88 83 GLU A C 1
ATOM 694 O O . GLU A 1 83 ? 9.537 14.592 -10.153 1.00 89.88 83 GLU A O 1
ATOM 699 N N . PHE A 1 84 ? 7.359 14.203 -9.721 1.00 87.75 84 PHE A N 1
ATOM 700 C CA . PHE A 1 84 ? 7.187 13.190 -10.755 1.00 87.75 84 PHE A CA 1
ATOM 701 C C . PHE A 1 84 ? 7.507 13.750 -12.140 1.00 87.75 84 PHE A C 1
ATOM 703 O O . PHE A 1 84 ? 8.280 13.152 -12.889 1.00 87.75 84 PHE A O 1
ATOM 710 N N . GLU A 1 85 ? 6.973 14.920 -12.490 1.00 85.56 85 GLU A N 1
ATOM 711 C CA . GLU A 1 85 ? 7.291 15.585 -13.750 1.00 85.56 85 GLU A CA 1
ATOM 712 C C . GLU A 1 85 ? 8.783 15.890 -13.894 1.00 85.56 85 GLU A C 1
ATOM 714 O O . GLU A 1 85 ? 9.346 15.709 -14.969 1.00 85.56 85 GLU A O 1
ATOM 719 N N . SER A 1 86 ? 9.426 16.383 -12.839 1.00 87.00 86 SER A N 1
ATOM 720 C CA . SER A 1 86 ? 10.852 16.709 -12.857 1.00 87.00 86 SER A CA 1
ATOM 721 C C . SER A 1 86 ? 11.716 15.460 -13.072 1.00 87.00 86 SER A C 1
ATOM 723 O O . SER A 1 86 ? 12.614 15.469 -13.912 1.00 87.00 86 SER A O 1
ATOM 725 N N . LEU A 1 87 ? 11.409 14.368 -12.364 1.00 85.00 87 LEU A N 1
ATOM 726 C CA . LEU A 1 87 ? 12.156 13.107 -12.421 1.00 85.00 87 LEU A CA 1
ATOM 727 C C . LEU A 1 87 ? 11.890 12.307 -13.703 1.00 85.00 87 LEU A C 1
ATOM 729 O O . LEU A 1 87 ? 12.795 11.659 -14.225 1.00 85.00 87 LEU A O 1
ATOM 733 N N . SER A 1 88 ? 10.663 12.352 -14.226 1.00 80.06 88 SER A N 1
ATOM 734 C CA . SER A 1 88 ? 10.269 11.644 -15.455 1.00 80.06 88 SER A CA 1
ATOM 735 C C . SER A 1 88 ? 10.792 12.304 -16.730 1.00 80.06 88 SER A C 1
ATOM 737 O O . SER A 1 88 ? 10.854 11.661 -17.779 1.00 80.06 88 SER A O 1
ATOM 739 N N . LYS A 1 89 ? 11.225 13.567 -16.653 1.00 75.56 89 LYS A N 1
ATOM 740 C CA . LYS A 1 89 ? 11.890 14.288 -17.744 1.00 75.56 89 LYS A CA 1
ATOM 741 C C . LYS A 1 89 ? 13.352 13.851 -17.862 1.00 75.56 89 LYS A C 1
ATOM 743 O O . LYS A 1 89 ? 14.260 14.672 -17.790 1.00 75.56 89 LYS A O 1
ATOM 748 N N . MET A 1 90 ? 13.580 12.561 -18.100 1.00 65.44 90 MET A N 1
ATOM 749 C CA . MET A 1 90 ? 14.821 12.125 -18.724 1.00 65.44 90 MET A CA 1
ATOM 750 C C . MET A 1 90 ? 14.655 12.321 -20.230 1.00 65.44 90 MET A C 1
ATOM 752 O O . MET A 1 90 ? 13.873 11.628 -20.883 1.00 65.44 90 MET A O 1
ATOM 756 N N . THR A 1 91 ? 15.324 13.324 -20.791 1.00 71.19 91 THR A N 1
ATOM 757 C CA . THR A 1 91 ? 15.267 13.547 -22.236 1.00 71.19 91 THR A CA 1
ATOM 758 C C . THR A 1 91 ? 16.032 12.443 -22.961 1.00 71.19 91 THR A C 1
ATOM 760 O O . THR A 1 91 ? 16.993 11.876 -22.436 1.00 71.19 91 THR A O 1
ATOM 763 N N . LEU A 1 92 ? 15.630 12.148 -24.200 1.00 62.75 92 LEU A N 1
ATOM 764 C CA . LEU A 1 92 ? 16.360 11.211 -25.058 1.00 62.75 92 LEU A CA 1
ATOM 765 C C . LEU A 1 92 ? 17.846 11.604 -25.163 1.00 62.75 92 LEU A C 1
ATOM 767 O O . LEU A 1 92 ? 18.708 10.734 -25.141 1.00 62.75 92 LEU A O 1
ATOM 771 N N . ASP A 1 93 ? 18.143 12.908 -25.177 1.00 66.06 93 ASP A N 1
ATOM 772 C CA . ASP A 1 93 ? 19.506 13.450 -25.186 1.00 66.06 93 ASP A CA 1
ATOM 773 C C . ASP A 1 93 ? 20.279 13.139 -23.898 1.00 66.06 93 ASP A C 1
ATOM 775 O O . ASP A 1 93 ? 21.465 12.825 -23.952 1.00 66.06 93 ASP A O 1
ATOM 779 N N . GLN A 1 94 ? 19.630 13.183 -22.731 1.00 72.81 94 GLN A N 1
ATOM 780 C CA . GLN A 1 94 ? 20.253 12.791 -21.462 1.00 72.81 94 GLN A CA 1
ATOM 781 C C . GLN A 1 94 ? 20.529 11.285 -21.414 1.00 72.81 94 GLN A C 1
ATOM 783 O O . GLN A 1 94 ? 21.590 10.883 -20.939 1.00 72.81 94 GLN A O 1
ATOM 788 N N . MET A 1 95 ? 19.626 10.458 -21.956 1.00 69.50 95 MET A N 1
ATOM 789 C CA . MET A 1 95 ? 19.867 9.017 -22.097 1.00 69.50 95 MET A CA 1
ATOM 790 C C . MET A 1 95 ? 20.998 8.717 -23.084 1.00 69.50 95 MET A C 1
ATOM 792 O O . MET A 1 95 ? 21.854 7.883 -22.800 1.00 69.50 95 MET A O 1
ATOM 796 N N . LEU A 1 96 ? 21.039 9.420 -24.218 1.00 68.31 96 LEU A N 1
ATOM 797 C CA . LEU A 1 96 ? 22.074 9.249 -25.234 1.00 68.31 96 LEU A CA 1
ATOM 798 C C . LEU A 1 96 ? 23.445 9.700 -24.715 1.00 68.31 96 LEU A C 1
ATOM 800 O O . LEU A 1 96 ? 24.439 9.015 -24.937 1.00 68.31 96 LEU A O 1
ATOM 804 N N . ASN A 1 97 ? 23.506 10.812 -23.981 1.00 75.69 97 ASN A N 1
ATOM 805 C CA . ASN A 1 97 ? 24.740 11.288 -23.361 1.00 75.69 97 ASN A CA 1
ATOM 806 C C . ASN A 1 97 ? 25.241 10.317 -22.285 1.00 75.69 97 ASN A C 1
ATOM 808 O O . ASN A 1 97 ? 26.410 9.950 -22.317 1.00 75.69 97 ASN A O 1
ATOM 812 N N . ALA A 1 98 ? 24.363 9.822 -21.407 1.00 75.00 98 ALA A N 1
ATOM 813 C CA . ALA A 1 98 ? 24.733 8.813 -20.415 1.00 75.00 98 ALA A CA 1
ATOM 814 C C . ALA A 1 98 ? 25.220 7.505 -21.069 1.00 75.00 98 ALA A C 1
ATOM 816 O O . ALA A 1 98 ? 26.207 6.922 -20.627 1.00 75.00 98 ALA A O 1
ATOM 817 N N . TYR A 1 99 ? 24.575 7.068 -22.156 1.00 75.00 99 TYR A N 1
ATOM 818 C CA . TYR A 1 99 ? 25.008 5.907 -22.938 1.00 75.00 99 TYR A CA 1
ATOM 819 C C . TYR A 1 99 ? 26.385 6.119 -23.581 1.00 75.00 99 TYR A C 1
ATOM 821 O O . TYR A 1 99 ? 27.226 5.228 -23.544 1.00 75.00 99 TYR A O 1
ATOM 829 N N . ASN A 1 100 ? 26.645 7.307 -24.129 1.00 77.81 100 ASN A N 1
ATOM 830 C CA . ASN A 1 100 ? 27.931 7.636 -24.745 1.00 77.81 100 ASN A CA 1
ATOM 831 C C . ASN A 1 100 ? 29.064 7.820 -23.714 1.00 77.81 100 ASN A C 1
ATOM 833 O O . ASN A 1 100 ? 30.234 7.641 -24.051 1.00 77.81 100 ASN A O 1
ATOM 837 N N . GLU A 1 101 ? 28.739 8.179 -22.468 1.00 79.25 101 GLU A N 1
ATOM 838 C CA . GLU A 1 101 ? 29.698 8.296 -21.360 1.00 79.25 101 GLU A CA 1
ATOM 839 C C . GLU A 1 101 ? 30.080 6.945 -20.739 1.00 79.25 101 GLU A C 1
ATOM 841 O O . GLU A 1 101 ? 31.156 6.821 -20.141 1.00 79.25 101 GLU A O 1
ATOM 846 N N . LEU A 1 102 ? 29.258 5.907 -20.923 1.00 79.12 102 LEU A N 1
ATOM 847 C CA . LEU A 1 102 ? 29.664 4.530 -20.661 1.00 79.12 102 LEU A CA 1
ATOM 848 C C . LEU A 1 102 ? 30.722 4.148 -21.703 1.00 79.12 102 LEU A C 1
ATOM 850 O O . LEU A 1 102 ? 30.404 3.738 -22.818 1.00 79.12 102 LEU A O 1
ATOM 854 N N . LYS A 1 103 ? 32.008 4.305 -21.350 1.00 65.38 103 LYS A N 1
ATOM 855 C CA . LYS A 1 103 ? 33.110 3.805 -22.183 1.00 65.38 103 LYS A CA 1
ATOM 856 C C . LYS A 1 103 ? 32.809 2.352 -22.563 1.00 65.38 103 LYS A C 1
ATOM 858 O O . LYS A 1 103 ? 32.517 1.567 -21.655 1.00 65.38 103 LYS A O 1
ATOM 863 N N . PRO A 1 104 ? 32.916 1.972 -23.850 1.00 60.72 104 PRO A N 1
ATOM 864 C CA . PRO A 1 104 ? 32.864 0.571 -24.224 1.00 60.72 104 PRO A CA 1
ATOM 865 C C . PRO A 1 104 ? 33.886 -0.165 -23.366 1.00 60.72 104 PRO A C 1
ATOM 867 O O . PRO A 1 104 ? 35.046 0.248 -23.292 1.00 60.72 104 PRO A O 1
ATOM 870 N N . ILE A 1 105 ? 33.450 -1.215 -22.675 1.00 58.44 105 ILE A N 1
ATOM 871 C CA . ILE A 1 105 ? 34.382 -2.172 -22.094 1.00 58.44 105 ILE A CA 1
ATOM 872 C C . ILE A 1 105 ? 35.160 -2.713 -23.291 1.00 58.44 105 ILE A C 1
ATOM 874 O O . ILE A 1 105 ? 34.596 -3.430 -2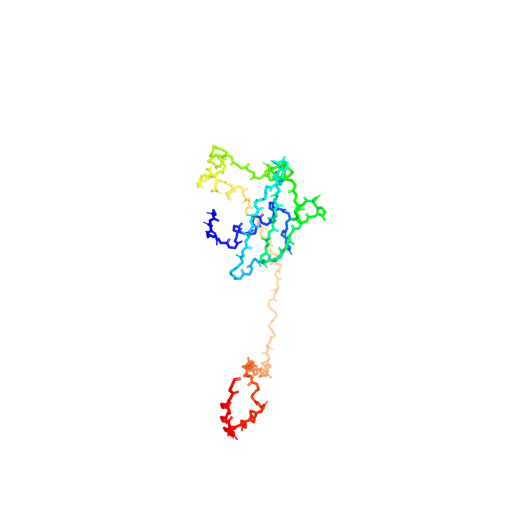4.118 1.00 58.44 105 ILE A O 1
ATOM 878 N N . GLU A 1 106 ? 36.421 -2.304 -23.435 1.00 54.75 106 GLU A N 1
ATOM 879 C CA . GLU A 1 106 ? 37.331 -2.947 -24.373 1.00 54.75 106 GLU A CA 1
ATOM 880 C C . GLU A 1 106 ? 37.446 -4.397 -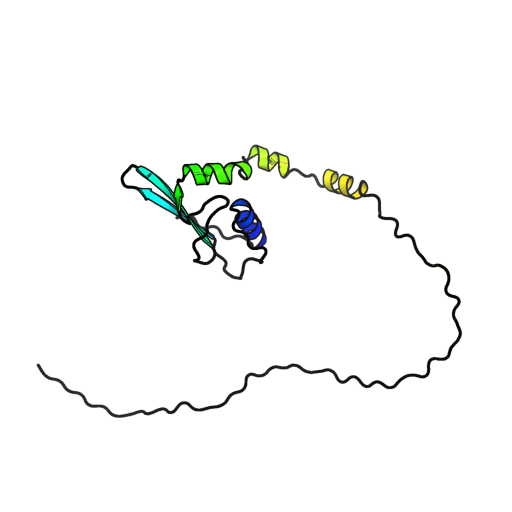23.917 1.00 54.75 106 GLU A C 1
ATOM 882 O O . GLU A 1 106 ? 38.092 -4.711 -22.915 1.00 54.75 106 GLU A O 1
ATOM 887 N N . VAL A 1 107 ? 36.749 -5.283 -24.626 1.00 54.84 107 VAL A N 1
ATOM 888 C CA . VAL A 1 107 ? 37.015 -6.711 -24.550 1.00 54.84 107 VAL A CA 1
ATOM 889 C C . VAL A 1 107 ? 38.455 -6.855 -25.020 1.00 54.84 107 VAL A C 1
ATOM 891 O O . VAL A 1 107 ? 38.742 -6.669 -26.201 1.00 54.84 107 VAL A O 1
ATOM 894 N N . GLN A 1 108 ? 39.376 -7.092 -24.087 1.00 43.72 108 GLN A N 1
ATOM 895 C CA . GLN A 1 108 ? 40.731 -7.477 -24.444 1.00 43.72 108 GLN A CA 1
ATOM 896 C C . GLN A 1 108 ? 40.619 -8.804 -25.186 1.00 43.72 108 GLN A C 1
ATOM 898 O O . GLN A 1 108 ? 40.300 -9.834 -24.590 1.00 43.72 108 GLN A O 1
ATOM 903 N N . ASP A 1 109 ? 40.815 -8.746 -26.500 1.00 51.06 109 ASP A N 1
ATOM 904 C CA . ASP A 1 109 ? 40.946 -9.924 -27.336 1.00 51.06 109 ASP A CA 1
ATOM 905 C C . ASP A 1 109 ? 42.178 -10.688 -26.846 1.00 51.06 109 ASP A C 1
ATOM 907 O O . ASP A 1 109 ? 43.321 -10.279 -27.049 1.00 51.06 109 ASP A O 1
ATOM 911 N N . SER A 1 110 ? 41.935 -11.765 -26.105 1.00 51.94 110 SER A N 1
ATOM 912 C CA . SER A 1 110 ? 42.966 -12.715 -25.696 1.00 51.94 110 SER A CA 1
ATOM 913 C C . SER A 1 110 ? 43.125 -13.781 -26.776 1.00 51.94 110 SER A C 1
ATOM 915 O O . SER A 1 110 ? 43.190 -14.972 -26.492 1.00 51.94 110 SER A O 1
ATOM 917 N N . SER A 1 111 ? 43.205 -13.365 -28.040 1.00 52.38 111 SER A N 1
ATOM 918 C CA . SER A 1 111 ? 43.726 -14.211 -29.105 1.00 52.38 111 SER A CA 1
ATOM 919 C C . SER A 1 111 ? 45.260 -14.231 -29.025 1.00 52.38 111 SER A C 1
ATOM 921 O O . SER A 1 111 ? 45.957 -13.667 -29.871 1.00 52.38 111 SER A O 1
ATOM 923 N N . GLU A 1 112 ? 45.820 -14.872 -27.995 1.00 49.31 112 GLU A N 1
ATOM 924 C CA . GLU A 1 112 ? 47.146 -15.468 -28.167 1.00 49.31 112 GLU A CA 1
ATOM 925 C C . GLU A 1 112 ? 46.980 -16.638 -29.140 1.00 49.31 112 GLU A C 1
ATOM 927 O O . GLU A 1 112 ? 46.167 -17.538 -28.929 1.00 49.31 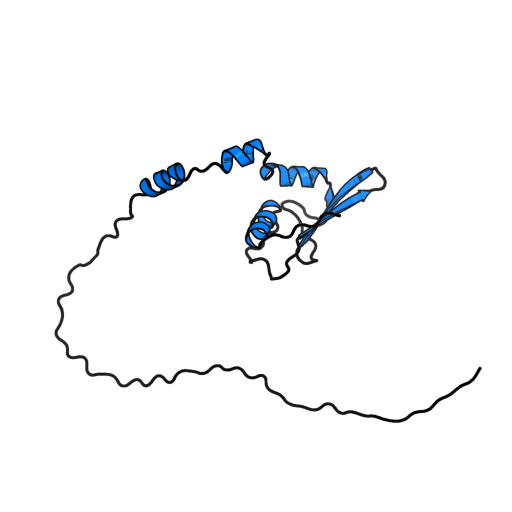112 GLU A O 1
ATOM 932 N N . GLY A 1 113 ? 47.685 -16.552 -30.269 1.00 45.75 113 GLY A N 1
ATOM 933 C CA . GLY A 1 113 ? 47.546 -17.464 -31.395 1.00 45.75 113 GLY A CA 1
ATOM 934 C C . GLY A 1 113 ? 47.736 -18.922 -30.991 1.00 45.75 113 GLY A C 1
ATOM 935 O O . GLY A 1 113 ? 48.827 -19.335 -30.607 1.00 45.75 113 GLY A O 1
ATOM 936 N N . ILE A 1 114 ? 46.675 -19.709 -31.146 1.00 43.03 114 ILE A N 1
ATOM 937 C CA . ILE A 1 114 ? 46.776 -21.161 -31.234 1.00 43.03 114 ILE A CA 1
ATOM 938 C C . ILE A 1 114 ? 47.054 -21.468 -32.708 1.00 43.03 114 ILE A C 1
ATOM 940 O O . ILE A 1 114 ? 46.201 -21.236 -33.566 1.00 43.03 114 ILE A O 1
ATOM 944 N N . GLU A 1 115 ? 48.271 -21.925 -33.012 1.00 45.69 115 GLU A N 1
ATOM 945 C CA . GLU A 1 115 ? 48.592 -22.499 -34.322 1.00 45.69 115 GLU A CA 1
ATOM 946 C C . GLU A 1 115 ? 47.642 -23.676 -34.610 1.00 45.69 115 GLU A C 1
ATOM 948 O O . GLU A 1 115 ? 47.399 -24.491 -33.714 1.00 45.69 115 GLU A O 1
ATOM 953 N N . PRO A 1 116 ? 47.094 -23.806 -35.832 1.00 37.88 116 PRO A N 1
ATOM 954 C CA . PRO A 1 116 ? 46.264 -24.950 -36.166 1.00 37.88 116 PRO A CA 1
ATOM 955 C C . PRO A 1 116 ? 47.148 -26.200 -36.211 1.00 37.88 116 PRO A C 1
ATOM 957 O O . PRO A 1 116 ? 48.034 -26.320 -37.055 1.00 37.88 116 PRO A O 1
ATOM 960 N N . THR A 1 117 ? 46.931 -27.138 -35.291 1.00 43.34 117 THR A N 1
ATOM 961 C CA . THR A 1 117 ? 47.486 -28.483 -35.432 1.00 43.34 117 THR A CA 1
ATOM 962 C C . THR A 1 117 ? 46.602 -29.253 -36.399 1.00 43.34 117 THR A C 1
ATOM 964 O O . THR A 1 117 ? 45.452 -29.551 -36.070 1.00 43.34 117 THR A O 1
ATOM 967 N N . ASP A 1 118 ? 47.142 -29.571 -37.573 1.00 46.31 118 ASP A N 1
ATOM 968 C CA . ASP A 1 118 ? 46.532 -30.453 -38.568 1.00 46.31 118 ASP A CA 1
ATOM 969 C C . ASP A 1 118 ? 46.424 -31.880 -37.999 1.00 46.31 118 ASP A C 1
ATOM 971 O O . ASP A 1 118 ? 47.279 -32.738 -38.217 1.00 46.31 118 ASP A O 1
ATOM 975 N N . GLY A 1 119 ? 45.392 -32.118 -37.193 1.00 42.53 119 GLY A N 1
ATOM 976 C CA . GLY A 1 119 ? 44.981 -33.437 -36.733 1.00 42.53 119 GLY A CA 1
ATOM 977 C C . GLY A 1 119 ? 43.643 -33.783 -37.367 1.00 42.53 119 GLY A C 1
ATOM 978 O O . GLY A 1 119 ? 42.625 -33.203 -36.997 1.00 42.53 119 GLY A O 1
ATOM 979 N N . GLU A 1 120 ? 43.647 -34.706 -38.329 1.00 45.66 120 GLU A N 1
ATOM 980 C CA . GLU A 1 120 ? 42.432 -35.310 -38.881 1.00 45.66 120 GLU A CA 1
ATOM 981 C C . GLU A 1 120 ? 41.577 -35.884 -37.737 1.00 45.66 120 GLU A C 1
ATOM 983 O O . GLU A 1 120 ? 41.987 -36.805 -37.030 1.00 45.66 120 GLU A O 1
ATOM 988 N N . LEU A 1 121 ? 40.391 -35.306 -37.532 1.00 43.75 121 LEU A N 1
ATOM 989 C CA . LEU A 1 121 ? 39.381 -35.832 -36.620 1.00 43.75 121 LEU A CA 1
ATOM 990 C C . LEU A 1 121 ? 38.544 -36.867 -37.376 1.00 43.75 121 LEU A C 1
ATOM 992 O O . LEU A 1 121 ? 37.712 -36.517 -38.212 1.00 43.75 121 LEU A O 1
ATOM 996 N N . GLU A 1 122 ? 38.768 -38.142 -37.071 1.00 48.28 122 GLU A N 1
ATOM 997 C CA . GLU A 1 122 ? 37.851 -39.228 -37.426 1.00 48.28 122 GLU A CA 1
ATOM 998 C C . GLU A 1 122 ? 36.461 -38.945 -36.812 1.00 48.28 122 GLU A C 1
ATOM 1000 O O . GLU A 1 122 ? 36.375 -38.613 -35.622 1.00 48.28 122 GLU A O 1
ATOM 1005 N N . PRO A 1 123 ? 35.358 -39.054 -37.575 1.00 40.31 123 PRO A N 1
ATOM 1006 C CA . PRO A 1 123 ? 34.027 -38.772 -37.056 1.00 40.31 123 PRO A CA 1
ATOM 1007 C C . PRO A 1 123 ? 33.602 -39.858 -36.058 1.00 40.31 123 PRO A C 1
ATOM 1009 O O . PRO A 1 123 ? 33.451 -41.027 -36.408 1.00 40.31 123 PRO A O 1
ATOM 1012 N N . SER A 1 124 ? 33.365 -39.468 -34.804 1.00 44.94 124 SER A N 1
ATOM 1013 C CA . SER A 1 124 ? 32.714 -40.332 -33.821 1.00 44.94 124 SER A CA 1
ATOM 1014 C C . SER A 1 124 ? 31.215 -40.412 -34.117 1.00 44.94 124 SER A C 1
ATOM 1016 O O . SER A 1 124 ? 30.499 -39.421 -33.958 1.00 44.94 124 SER A O 1
ATOM 1018 N N . GLU A 1 125 ? 30.730 -41.588 -34.513 1.00 51.09 125 GLU A N 1
ATOM 1019 C CA . GLU A 1 125 ? 29.299 -41.885 -34.533 1.00 51.09 125 GLU A CA 1
ATOM 1020 C C . GLU A 1 125 ? 28.762 -41.922 -33.095 1.00 51.09 125 GLU A C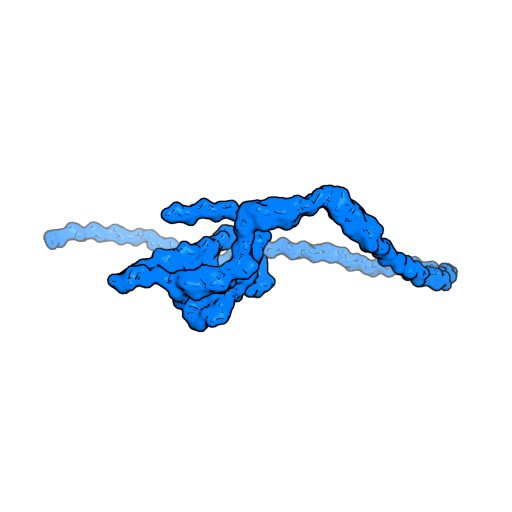 1
ATOM 1022 O O . GLU A 1 125 ? 28.924 -42.900 -32.369 1.00 51.09 125 GLU A O 1
ATOM 1027 N N . ALA A 1 126 ? 28.118 -40.835 -32.679 1.00 41.69 126 ALA A N 1
ATOM 1028 C CA . ALA A 1 126 ? 27.255 -40.808 -31.509 1.00 41.69 126 ALA A CA 1
ATOM 1029 C C . ALA A 1 126 ? 25.858 -40.389 -31.972 1.00 41.69 126 ALA A C 1
ATOM 1031 O O . ALA A 1 126 ? 25.549 -39.208 -32.119 1.00 41.69 126 ALA A O 1
ATOM 1032 N N . ILE A 1 127 ? 25.032 -41.395 -32.251 1.00 42.16 127 ILE A N 1
ATOM 1033 C CA . ILE A 1 127 ? 23.589 -41.253 -32.431 1.00 42.16 127 ILE A CA 1
ATOM 1034 C C . ILE A 1 127 ? 23.029 -40.838 -31.067 1.00 42.16 127 ILE A C 1
ATOM 1036 O O . ILE A 1 127 ? 23.037 -41.630 -30.128 1.00 42.16 127 ILE A O 1
ATOM 1040 N N . ILE A 1 128 ? 22.590 -39.587 -30.943 1.00 41.47 128 ILE A N 1
ATOM 1041 C CA . ILE A 1 128 ? 21.788 -39.128 -29.807 1.00 41.47 128 ILE A CA 1
ATOM 1042 C C . ILE A 1 128 ? 20.362 -39.003 -30.333 1.00 41.47 128 ILE A C 1
ATOM 1044 O O . ILE A 1 128 ? 20.055 -38.099 -31.110 1.00 41.47 128 ILE A O 1
ATOM 1048 N N . GLU A 1 129 ? 19.516 -39.960 -29.960 1.00 44.56 129 GLU A N 1
ATOM 1049 C CA . GLU A 1 129 ? 18.080 -39.902 -30.222 1.00 44.56 129 GLU A CA 1
ATOM 1050 C C . GLU A 1 129 ? 17.451 -38.746 -29.420 1.00 44.56 129 GLU A C 1
ATOM 1052 O O . GLU A 1 129 ? 17.815 -38.540 -28.256 1.00 44.56 129 GLU A O 1
ATOM 1057 N N . PRO A 1 130 ? 16.520 -37.971 -30.005 1.00 40.66 130 PRO A N 1
ATOM 1058 C CA . PRO A 1 130 ? 15.788 -36.952 -29.267 1.00 40.66 130 PRO A CA 1
ATOM 1059 C C . PRO A 1 130 ? 14.856 -37.619 -28.249 1.00 40.66 130 PRO A C 1
ATOM 1061 O O . PRO A 1 130 ? 14.044 -38.473 -28.593 1.00 40.66 130 PRO A O 1
ATOM 1064 N N . SER A 1 131 ? 14.982 -37.225 -26.983 1.00 44.41 131 SER A N 1
ATOM 1065 C CA . SER A 1 131 ? 14.053 -37.618 -25.926 1.00 44.41 131 SER A CA 1
ATOM 1066 C C . SER A 1 131 ? 12.755 -36.817 -26.077 1.00 44.41 131 SER A C 1
ATOM 1068 O O . SER A 1 131 ? 12.725 -35.630 -25.756 1.00 44.41 131 SER A O 1
ATOM 1070 N N . ASP A 1 132 ? 11.706 -37.459 -26.592 1.00 40.53 132 ASP A N 1
ATOM 1071 C CA . ASP A 1 132 ? 10.319 -37.000 -26.472 1.00 40.53 132 ASP A CA 1
ATOM 1072 C C . ASP A 1 132 ? 9.879 -37.162 -25.008 1.00 40.53 132 ASP A C 1
ATOM 1074 O O . ASP A 1 132 ? 9.698 -38.280 -24.530 1.00 40.53 132 ASP A O 1
ATOM 1078 N N . ASP A 1 133 ? 9.708 -36.050 -24.291 1.00 43.16 133 ASP A N 1
ATOM 1079 C CA . ASP A 1 133 ? 8.964 -36.009 -23.026 1.00 43.16 133 ASP A CA 1
ATOM 1080 C C . ASP A 1 133 ? 7.599 -35.361 -23.287 1.00 43.16 133 ASP A C 1
ATOM 1082 O O . ASP A 1 133 ? 7.316 -34.219 -22.922 1.00 43.16 133 ASP A O 1
ATOM 1086 N N . THR A 1 134 ? 6.756 -36.084 -24.025 1.00 41.81 134 THR A N 1
ATOM 1087 C CA . THR A 1 134 ? 5.311 -35.864 -24.037 1.00 41.81 134 THR A CA 1
ATOM 1088 C C . THR A 1 134 ? 4.723 -36.621 -22.853 1.00 41.81 134 THR A C 1
ATOM 1090 O O . THR A 1 134 ? 4.371 -37.795 -22.963 1.00 41.81 134 THR A O 1
ATOM 1093 N N . GLY A 1 135 ? 4.634 -35.957 -21.702 1.00 35.84 135 GLY A N 1
ATOM 1094 C CA . GLY A 1 135 ? 3.870 -36.456 -20.564 1.00 35.84 135 GLY A CA 1
ATOM 1095 C C . GLY A 1 135 ? 2.371 -36.409 -20.863 1.00 35.84 135 GLY A C 1
ATOM 1096 O O . GLY A 1 135 ? 1.716 -35.404 -20.588 1.00 35.84 135 GLY A O 1
ATOM 1097 N N . GLU A 1 136 ? 1.828 -37.483 -21.433 1.00 44.31 136 GLU A N 1
ATOM 1098 C CA . GLU A 1 136 ? 0.393 -37.764 -21.356 1.00 44.31 136 GLU A CA 1
ATOM 1099 C C . GLU A 1 136 ? 0.023 -38.194 -19.922 1.00 44.31 136 GLU A C 1
ATOM 1101 O O . GLU A 1 136 ? 0.780 -38.928 -19.278 1.00 44.31 136 GLU A O 1
ATOM 1106 N N . PRO A 1 137 ? -1.126 -37.743 -19.388 1.00 43.72 137 PRO A N 1
ATOM 1107 C CA . PRO A 1 137 ? -1.626 -38.185 -18.095 1.00 43.72 137 PRO A CA 1
ATOM 1108 C C . PRO A 1 137 ? -2.140 -39.629 -18.181 1.00 43.72 137 PRO A C 1
ATOM 1110 O O . PRO A 1 137 ? -2.899 -39.977 -19.081 1.00 43.72 137 PRO A O 1
ATOM 1113 N N . SER A 1 138 ? -1.745 -40.457 -17.214 1.00 43.56 138 SER A N 1
ATOM 1114 C CA . SER A 1 138 ? -2.276 -41.805 -17.021 1.00 43.56 138 SER A CA 1
ATOM 1115 C C . SER A 1 138 ? -3.752 -41.746 -16.625 1.00 43.56 138 SER A C 1
ATOM 1117 O O . SER A 1 138 ? -4.085 -41.216 -15.562 1.00 43.56 138 SER A O 1
ATOM 1119 N N . ASP A 1 139 ? -4.598 -42.303 -17.483 1.00 41.12 139 ASP A N 1
ATOM 1120 C CA . ASP A 1 139 ? -5.968 -42.711 -17.193 1.00 41.12 139 ASP A CA 1
ATOM 1121 C C . ASP A 1 139 ? -5.945 -44.143 -16.632 1.00 41.12 139 ASP A C 1
ATOM 1123 O O . ASP A 1 139 ? -5.189 -44.970 -17.137 1.00 41.12 139 ASP A O 1
ATOM 1127 N N . ASP A 1 140 ? -6.699 -44.366 -15.555 1.00 38.62 140 ASP A N 1
ATOM 1128 C CA . ASP A 1 140 ? -7.121 -45.637 -14.935 1.00 38.62 140 ASP A CA 1
ATOM 1129 C C . ASP A 1 140 ? -7.596 -45.266 -13.506 1.00 38.62 140 ASP A C 1
ATOM 1131 O O . ASP A 1 140 ? -6.820 -44.751 -12.707 1.00 38.62 140 ASP A O 1
ATOM 1135 N N . THR A 1 141 ? -8.818 -45.491 -13.025 1.00 38.75 141 THR A N 1
ATOM 1136 C CA . THR A 1 141 ? -9.924 -46.345 -13.463 1.00 38.75 141 THR A CA 1
ATOM 1137 C C . THR A 1 141 ? -11.197 -45.967 -12.679 1.00 38.75 141 THR A C 1
ATOM 1139 O O . THR A 1 141 ? -11.141 -45.619 -11.502 1.00 38.75 141 THR A O 1
ATOM 1142 N N . GLU A 1 142 ? -12.328 -46.101 -13.372 1.00 42.25 142 GLU A N 1
ATOM 1143 C CA . GLU A 1 142 ? -13.661 -46.523 -12.908 1.00 42.25 142 GLU A CA 1
ATOM 1144 C C . GLU A 1 142 ? -14.420 -45.719 -11.835 1.00 42.25 142 GLU A C 1
ATOM 1146 O O . GLU A 1 142 ? -14.332 -45.924 -10.625 1.00 42.25 142 GLU A O 1
ATOM 1151 N N . ALA A 1 143 ? -15.344 -44.909 -12.357 1.00 37.97 143 ALA A N 1
ATOM 1152 C CA . ALA A 1 143 ? -16.635 -44.649 -11.744 1.00 37.97 143 ALA A CA 1
ATOM 1153 C C . ALA A 1 143 ? -17.450 -45.953 -11.637 1.00 37.97 143 ALA A C 1
ATOM 1155 O O . ALA A 1 143 ? -17.681 -46.630 -12.637 1.00 37.97 143 ALA A O 1
ATOM 1156 N N . THR A 1 144 ? -17.940 -46.257 -10.437 1.00 37.50 144 THR A N 1
ATOM 1157 C CA . THR A 1 144 ? -19.142 -47.077 -10.261 1.00 37.50 144 THR A CA 1
ATOM 1158 C C . THR A 1 144 ? -20.317 -46.120 -10.111 1.00 37.50 144 THR A C 1
ATOM 1160 O O . THR A 1 144 ? -20.363 -45.291 -9.204 1.00 37.50 144 THR A O 1
ATOM 1163 N N . VAL A 1 145 ? -21.205 -46.177 -11.099 1.00 40.72 145 VAL A N 1
ATOM 1164 C CA . VAL A 1 145 ? -22.521 -45.545 -11.101 1.00 40.72 145 VAL A CA 1
ATOM 1165 C C . VAL A 1 145 ? -23.474 -46.579 -10.514 1.00 40.72 145 VAL A C 1
ATOM 1167 O O . VAL A 1 145 ? -23.698 -47.604 -11.150 1.00 40.72 145 VAL A O 1
ATOM 1170 N N . ASP A 1 146 ? -23.995 -46.313 -9.320 1.00 40.31 146 ASP A N 1
ATOM 1171 C CA . ASP A 1 146 ? -25.215 -46.946 -8.815 1.00 40.31 146 ASP A CA 1
ATOM 1172 C C . ASP A 1 146 ? -26.343 -45.900 -8.931 1.00 40.31 146 ASP A C 1
ATOM 1174 O O . ASP A 1 146 ? -26.511 -45.037 -8.070 1.00 40.31 146 ASP A O 1
ATOM 1178 N N . GLU A 1 147 ? -27.057 -45.944 -10.056 1.00 48.88 147 GLU A N 1
ATOM 1179 C CA . GLU A 1 147 ? -28.481 -45.585 -10.185 1.00 48.88 147 GLU A CA 1
ATOM 1180 C C . GLU A 1 147 ? -29.230 -46.938 -10.082 1.00 48.88 147 GLU A C 1
ATOM 1182 O O . GLU A 1 147 ? -28.712 -47.936 -10.581 1.00 48.88 147 GLU A O 1
ATOM 1187 N N . GLU A 1 148 ? -30.371 -47.156 -9.431 1.00 47.72 148 GLU A N 1
ATOM 1188 C CA . GLU A 1 148 ? -31.545 -46.362 -9.061 1.00 47.72 148 GLU A CA 1
ATOM 1189 C C . GLU A 1 148 ? -32.153 -46.984 -7.777 1.00 47.72 148 GLU A C 1
ATOM 1191 O O . GLU A 1 148 ? -31.880 -48.144 -7.468 1.00 47.72 148 GLU A O 1
ATOM 1196 N N . ASP A 1 149 ? -32.962 -46.234 -7.024 1.00 45.09 149 ASP A N 1
ATOM 1197 C CA . ASP A 1 149 ? -34.368 -46.612 -6.792 1.00 45.09 149 ASP A CA 1
ATOM 1198 C C . ASP A 1 149 ? -35.079 -45.540 -5.945 1.00 45.09 149 ASP A C 1
ATOM 1200 O O . ASP A 1 149 ? -34.665 -45.181 -4.838 1.00 45.09 149 ASP A O 1
ATOM 1204 N N . ASP A 1 150 ? -36.146 -45.024 -6.548 1.00 51.31 150 ASP A N 1
ATOM 1205 C CA . ASP A 1 150 ? -37.193 -44.175 -5.994 1.00 51.31 150 ASP A CA 1
ATOM 1206 C C . ASP A 1 150 ? -37.852 -44.816 -4.766 1.00 51.31 150 ASP A C 1
ATOM 1208 O O . ASP A 1 150 ? -38.254 -45.969 -4.858 1.00 51.31 150 ASP A O 1
ATOM 1212 N N . GLU A 1 151 ? -38.102 -44.054 -3.696 1.00 57.72 151 GLU A N 1
ATOM 1213 C CA . GLU A 1 151 ? -39.376 -44.143 -2.962 1.00 57.72 151 GLU A CA 1
ATOM 1214 C C . GLU A 1 151 ? -39.771 -42.740 -2.468 1.00 57.72 151 GLU A C 1
ATOM 1216 O O . GLU A 1 151 ? -39.110 -42.122 -1.627 1.00 57.72 151 GLU A O 1
ATOM 1221 N N . ASP A 1 152 ? -40.845 -42.234 -3.076 1.00 55.66 152 ASP A N 1
ATOM 1222 C CA . ASP A 1 152 ? -41.727 -41.211 -2.533 1.00 55.66 152 ASP A CA 1
ATOM 1223 C C . ASP A 1 152 ? -42.205 -41.634 -1.138 1.00 55.66 152 ASP A C 1
ATOM 1225 O O . ASP A 1 152 ? -42.694 -42.746 -0.983 1.00 55.66 152 ASP A O 1
ATOM 1229 N N . ASP A 1 153 ? -42.170 -40.725 -0.166 1.00 57.72 153 ASP A N 1
ATOM 1230 C CA . ASP A 1 153 ? -43.111 -40.768 0.954 1.00 57.72 153 ASP A CA 1
ATOM 1231 C C . ASP A 1 153 ? -43.527 -39.333 1.302 1.00 57.72 153 ASP A C 1
ATOM 1233 O O . ASP A 1 153 ? -42.805 -38.543 1.924 1.00 57.72 153 ASP A O 1
ATOM 1237 N N . GLU A 1 154 ? -44.724 -39.000 0.817 1.00 63.66 154 GLU A N 1
ATOM 1238 C CA . GLU A 1 154 ? -45.642 -38.082 1.476 1.00 63.66 154 GLU A CA 1
ATOM 1239 C C . GLU A 1 154 ? -45.886 -38.581 2.913 1.00 63.66 154 GLU A C 1
ATOM 1241 O O . GLU A 1 154 ? -46.072 -39.775 3.111 1.00 63.66 154 GLU A O 1
ATOM 1246 N N . ASP A 1 155 ? -45.886 -37.693 3.911 1.00 60.19 155 ASP A N 1
ATOM 1247 C CA . ASP A 1 155 ? -47.013 -37.552 4.849 1.00 60.19 155 ASP A CA 1
ATOM 1248 C C . ASP A 1 155 ? -46.719 -36.558 5.998 1.00 60.19 155 ASP A C 1
ATOM 1250 O O . ASP A 1 155 ? -45.714 -36.649 6.703 1.00 60.19 155 ASP A O 1
ATOM 1254 N N . GLU A 1 156 ? -47.690 -35.645 6.147 1.00 54.44 156 GLU A N 1
ATOM 1255 C CA . GLU A 1 156 ? -48.143 -34.853 7.319 1.00 54.44 156 GLU A CA 1
ATOM 1256 C C . GLU A 1 156 ? -47.245 -33.792 7.997 1.00 54.44 156 GLU A C 1
ATOM 1258 O O . GLU A 1 156 ? -46.325 -34.103 8.787 1.00 54.44 156 GLU A O 1
#

Organism: Pomacea canaliculata (NCBI:txid400727)

Secondary structure (DSSP, 8-state):
-------HHHHHHHHHHTT---SSPPPTT--EEEEEEE-TTS-EEEEEEETTEE-PPTT-SSSEEEHHHHHHHHGGG---HHHHHHHH---HHHHHHHHHHS---------------------------------PPPP-----------------